Protein AF-A0A9Q3E9X3-F1 (afdb_monomer_lite)

Structure (mmCIF, N/CA/C/O backbone):
data_AF-A0A9Q3E9X3-F1
#
_entry.id   AF-A0A9Q3E9X3-F1
#
loop_
_atom_site.group_PDB
_atom_site.id
_atom_site.type_symbol
_atom_site.label_atom_id
_atom_site.label_alt_id
_atom_site.label_comp_id
_atom_site.label_asym_id
_atom_site.label_entity_id
_atom_site.label_seq_id
_atom_site.pdbx_PDB_ins_code
_atom_site.Cartn_x
_atom_site.Cartn_y
_atom_site.Cartn_z
_atom_site.occupancy
_atom_site.B_iso_or_equiv
_atom_site.auth_seq_id
_atom_site.auth_comp_id
_atom_site.auth_asym_id
_atom_site.auth_atom_id
_atom_site.pdbx_PDB_model_num
ATOM 1 N N . MET A 1 1 ? -25.626 21.682 11.964 1.00 41.78 1 MET A N 1
ATOM 2 C CA . MET A 1 1 ? -25.398 20.724 13.065 1.00 41.78 1 MET A CA 1
ATOM 3 C C . MET A 1 1 ? -25.711 19.345 12.529 1.00 41.78 1 MET A C 1
ATOM 5 O O . MET A 1 1 ? -26.844 19.139 12.113 1.00 41.78 1 MET A O 1
ATOM 9 N N . SER A 1 2 ? -24.730 18.446 12.438 1.00 60.12 2 SER A N 1
ATOM 10 C CA . SER A 1 2 ? -25.044 17.036 12.187 1.00 60.12 2 SER A CA 1
ATOM 11 C C . SER A 1 2 ? -25.809 16.500 13.400 1.00 60.12 2 SER A C 1
ATOM 13 O O . SER A 1 2 ? -25.409 16.821 14.521 1.00 60.12 2 SER A O 1
ATOM 15 N N . PRO A 1 3 ? -26.891 15.731 13.222 1.00 71.81 3 PRO A N 1
ATOM 16 C CA . PRO A 1 3 ? -27.580 15.124 14.351 1.00 71.81 3 PRO A CA 1
ATOM 17 C C . PRO A 1 3 ? -26.608 14.204 15.095 1.00 71.81 3 PRO A C 1
ATOM 19 O O . PRO A 1 3 ? -25.974 13.338 14.492 1.00 71.81 3 PRO A O 1
ATOM 22 N N . GLU A 1 4 ? -26.449 14.430 16.397 1.00 77.38 4 GLU A N 1
ATOM 23 C CA . GLU A 1 4 ? -25.686 13.531 17.257 1.00 77.38 4 GLU A CA 1
ATOM 24 C C . GLU A 1 4 ? -26.385 12.169 17.283 1.00 77.38 4 GLU A C 1
ATOM 26 O O . GLU A 1 4 ? -27.594 12.076 17.493 1.00 77.38 4 GLU A O 1
ATOM 31 N N . LEU A 1 5 ? -25.626 11.100 17.034 1.00 78.06 5 LEU A N 1
ATOM 32 C CA . LEU A 1 5 ? -26.154 9.740 17.089 1.00 78.06 5 LEU A CA 1
ATOM 33 C C . LEU A 1 5 ? -26.627 9.425 18.513 1.00 78.06 5 LEU A C 1
ATOM 35 O O . LEU A 1 5 ? -25.854 9.537 19.471 1.00 78.06 5 LEU A O 1
ATOM 39 N N . ILE A 1 6 ? -27.881 8.991 18.631 1.00 87.94 6 ILE A N 1
ATOM 40 C CA . ILE A 1 6 ? -28.462 8.495 19.883 1.00 87.94 6 ILE A CA 1
ATOM 41 C C . ILE A 1 6 ? -27.706 7.224 20.305 1.00 87.94 6 ILE A C 1
ATOM 43 O O . ILE A 1 6 ? -27.18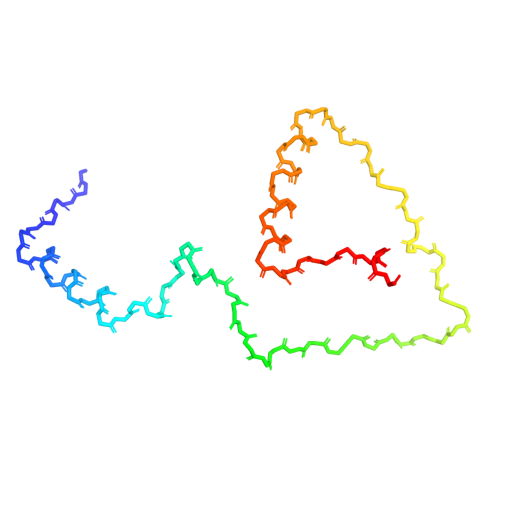5 6.500 19.455 1.00 87.94 6 ILE A O 1
ATOM 47 N N . LEU A 1 7 ? -27.628 6.959 21.613 1.00 88.00 7 LEU A N 1
ATOM 48 C CA . LEU A 1 7 ? -26.859 5.848 22.187 1.00 88.00 7 LEU A CA 1
ATOM 49 C C . LEU A 1 7 ? -27.143 4.502 21.495 1.00 88.00 7 LEU A C 1
ATOM 51 O O . LEU A 1 7 ? -26.214 3.851 21.031 1.00 88.00 7 LEU A O 1
ATOM 55 N N . GLU A 1 8 ? -28.417 4.165 21.312 1.00 88.81 8 GLU A N 1
ATOM 56 C CA . GLU A 1 8 ? -28.865 2.926 20.659 1.00 88.81 8 GLU A CA 1
ATOM 57 C C . GLU A 1 8 ? -28.369 2.803 19.203 1.00 88.81 8 GLU A C 1
ATOM 59 O O . GLU A 1 8 ? -28.011 1.727 18.728 1.00 88.81 8 GLU A O 1
ATOM 64 N N . MET A 1 9 ? -28.268 3.925 18.480 1.00 89.31 9 MET A N 1
ATOM 65 C CA . MET A 1 9 ? -27.731 3.935 17.115 1.00 89.31 9 MET A CA 1
ATOM 66 C C . MET A 1 9 ? -26.222 3.691 17.098 1.00 89.31 9 MET A C 1
ATOM 68 O O . MET A 1 9 ? -25.718 3.074 16.161 1.00 89.31 9 MET A O 1
ATOM 72 N N . LYS A 1 10 ? -25.496 4.173 18.115 1.00 91.12 10 LYS A N 1
ATOM 73 C CA . LYS A 1 10 ? -24.055 3.925 18.253 1.00 91.12 10 LYS A CA 1
ATOM 74 C C . LYS A 1 10 ? -23.786 2.459 18.564 1.00 91.12 10 LYS A C 1
ATOM 76 O O . LYS A 1 10 ? -22.894 1.881 17.956 1.00 91.12 10 LYS A O 1
ATOM 81 N N . GLU A 1 11 ? -24.574 1.861 19.453 1.00 93.06 11 GLU A N 1
ATOM 82 C CA . GLU A 1 11 ? -24.478 0.435 19.788 1.00 93.06 11 GLU A CA 1
ATOM 83 C C . GLU A 1 11 ? -24.707 -0.428 18.545 1.00 93.06 11 GLU A C 1
ATOM 85 O O . GLU A 1 11 ? -23.851 -1.235 18.181 1.00 93.06 11 GLU A O 1
ATOM 90 N N . LYS A 1 12 ? -25.784 -0.154 17.803 1.00 92.75 12 LYS A N 1
ATOM 91 C CA . LYS A 1 12 ? -26.087 -0.861 16.554 1.00 92.75 12 LYS A CA 1
ATOM 92 C C . LYS A 1 12 ? -25.024 -0.654 15.471 1.00 92.75 12 LYS A C 1
ATOM 94 O O . LYS A 1 12 ? -24.725 -1.564 14.703 1.00 92.75 12 LYS A O 1
ATOM 99 N N . LEU A 1 13 ? -24.443 0.543 15.391 1.00 90.50 13 LEU A N 1
ATOM 100 C CA . LEU A 1 13 ? -23.337 0.822 14.477 1.00 90.50 13 LEU A CA 1
ATOM 101 C C . LEU A 1 13 ? -22.101 -0.008 14.836 1.00 90.50 13 LEU A C 1
ATOM 103 O O . LEU A 1 13 ? -21.490 -0.584 13.941 1.00 90.50 13 LEU A O 1
ATOM 107 N N . ILE A 1 14 ? -21.748 -0.096 16.120 1.00 91.81 14 ILE A N 1
ATOM 108 C CA . ILE A 1 14 ? -20.616 -0.909 16.583 1.00 91.81 14 ILE A CA 1
ATOM 109 C C . ILE A 1 14 ? -20.840 -2.382 16.234 1.00 91.81 14 ILE A C 1
ATOM 111 O O . ILE A 1 14 ? -19.922 -3.019 15.721 1.00 91.81 14 ILE A O 1
ATOM 115 N N . GLU A 1 15 ? -22.050 -2.908 16.442 1.00 94.31 15 GLU A N 1
ATOM 116 C CA . GLU A 1 15 ? -22.395 -4.282 16.055 1.00 94.31 15 GLU A CA 1
ATOM 117 C C . GLU A 1 15 ? -22.167 -4.528 14.560 1.00 94.31 15 GLU A C 1
ATOM 119 O O . GLU A 1 15 ? -21.520 -5.508 14.192 1.00 94.31 15 GLU A O 1
ATOM 124 N N . ILE A 1 16 ? -22.630 -3.618 13.697 1.00 93.06 16 ILE A N 1
ATOM 125 C CA . ILE A 1 16 ? -22.457 -3.726 12.241 1.00 93.06 16 ILE A CA 1
ATOM 126 C C . ILE A 1 16 ? -20.975 -3.643 11.856 1.00 93.06 16 ILE A C 1
ATOM 128 O O . ILE A 1 16 ? -20.497 -4.468 11.077 1.00 93.06 16 ILE A O 1
ATOM 132 N N . LEU A 1 17 ? -20.230 -2.677 12.399 1.00 89.62 17 LEU A N 1
ATOM 133 C CA . LEU A 1 17 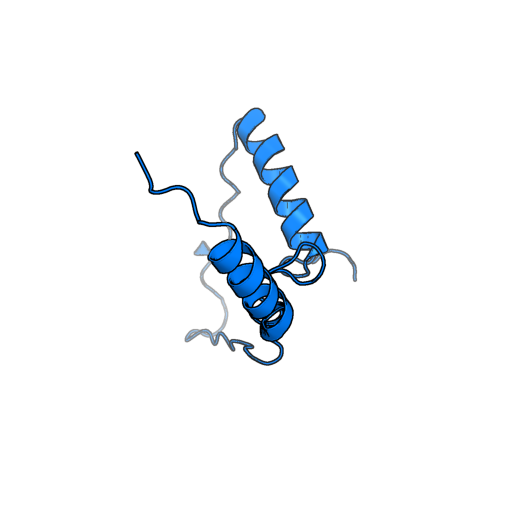? -18.800 -2.528 12.110 1.00 89.62 17 LEU A CA 1
ATOM 134 C C . LEU A 1 17 ? -18.011 -3.764 12.551 1.00 89.62 17 LEU A C 1
ATOM 136 O O . LEU A 1 17 ? -17.103 -4.194 11.846 1.00 89.62 17 LEU A O 1
ATOM 140 N N . PHE A 1 18 ? -18.379 -4.365 13.683 1.00 90.00 18 PHE A N 1
ATOM 141 C CA . PHE A 1 18 ? -17.747 -5.587 14.167 1.00 90.00 18 PHE A CA 1
ATOM 142 C C . PHE A 1 18 ? -18.123 -6.809 13.320 1.00 90.00 18 PHE A C 1
ATOM 144 O O . PHE A 1 18 ? -17.257 -7.622 12.986 1.00 90.00 18 PHE A O 1
ATOM 151 N N . GLN A 1 19 ? -19.399 -6.926 12.941 1.00 94.94 19 GLN A N 1
ATOM 152 C CA . GLN A 1 19 ? -19.905 -8.001 12.088 1.00 94.94 19 GLN A CA 1
ATOM 153 C C . GLN A 1 19 ? -19.220 -8.007 10.717 1.00 94.94 19 GLN A C 1
ATOM 155 O O . GLN A 1 19 ? -18.875 -9.073 10.212 1.00 94.94 19 GLN A O 1
ATOM 160 N N . TYR A 1 20 ? -19.000 -6.828 10.133 1.00 90.00 20 TYR A N 1
ATOM 161 C CA . TYR A 1 20 ? -18.402 -6.661 8.808 1.00 90.00 20 TYR A CA 1
ATOM 162 C C . TYR A 1 20 ? -16.965 -6.137 8.859 1.00 90.00 20 TYR A C 1
ATOM 164 O O . TYR A 1 20 ? -16.525 -5.499 7.909 1.00 90.00 20 TYR A O 1
ATOM 172 N N . ARG A 1 21 ? -16.217 -6.403 9.939 1.00 85.31 21 ARG A N 1
ATOM 173 C CA . ARG A 1 21 ? -14.863 -5.852 10.145 1.00 85.31 21 ARG A CA 1
ATOM 174 C C . ARG A 1 21 ? -13.920 -6.059 8.949 1.00 85.31 21 ARG A C 1
ATOM 176 O O . ARG A 1 21 ? -13.144 -5.172 8.638 1.00 85.31 21 ARG A O 1
ATOM 183 N N . GLU A 1 22 ? -14.045 -7.192 8.256 1.00 82.38 22 GLU A N 1
ATOM 184 C CA . GLU A 1 22 ? -13.210 -7.585 7.106 1.00 82.38 22 GLU A CA 1
ATOM 185 C C . GLU A 1 22 ? -13.559 -6.811 5.822 1.00 82.38 22 GLU A C 1
ATOM 187 O O . GLU A 1 22 ? -12.788 -6.799 4.868 1.00 82.38 22 GLU A O 1
ATOM 192 N N . ALA A 1 23 ? -14.719 -6.149 5.778 1.00 83.56 23 ALA A N 1
ATOM 193 C CA . ALA A 1 23 ? -15.105 -5.273 4.674 1.00 83.56 23 ALA A CA 1
ATOM 194 C C . ALA A 1 23 ? -14.473 -3.872 4.778 1.00 83.56 23 ALA A C 1
ATOM 196 O O . ALA A 1 23 ? -14.573 -3.085 3.835 1.00 83.56 23 ALA A O 1
ATOM 197 N N . PHE A 1 24 ? -13.845 -3.545 5.912 1.00 81.81 24 PHE A N 1
ATOM 198 C CA . PHE A 1 24 ? -13.200 -2.261 6.160 1.00 81.81 24 PHE A CA 1
ATOM 199 C C . PHE A 1 24 ? -11.682 -2.426 6.176 1.00 81.81 24 PHE A C 1
ATOM 201 O O . PHE A 1 24 ? -11.158 -3.414 6.680 1.00 81.81 24 PHE A O 1
ATOM 208 N N . ALA A 1 25 ? -10.965 -1.430 5.657 1.00 78.44 25 ALA A N 1
ATOM 209 C CA . ALA A 1 25 ? -9.519 -1.386 5.817 1.00 78.44 25 ALA A CA 1
ATOM 210 C C . ALA A 1 25 ? -9.161 -1.133 7.286 1.00 78.44 25 ALA A C 1
ATOM 212 O O . ALA A 1 25 ? -9.738 -0.252 7.929 1.00 78.44 25 ALA A O 1
ATOM 213 N N . SER A 1 26 ? -8.182 -1.874 7.790 1.00 77.06 26 SER A N 1
ATOM 214 C CA . SER A 1 26 ? -7.555 -1.630 9.088 1.00 77.06 26 SER A CA 1
ATOM 215 C C . SER A 1 26 ? -6.052 -1.419 8.920 1.00 77.06 26 SER A C 1
ATOM 217 O O . SER A 1 26 ? -5.494 -1.714 7.865 1.00 77.06 26 SER A O 1
ATOM 219 N N . ASP A 1 27 ? -5.377 -0.958 9.973 1.00 73.19 27 ASP A N 1
ATOM 220 C CA . ASP A 1 27 ? -3.917 -0.785 9.959 1.00 73.19 27 ASP A CA 1
ATOM 221 C C . ASP A 1 27 ? -3.171 -2.110 9.703 1.00 73.19 27 ASP A C 1
ATOM 223 O O . ASP A 1 27 ? -2.065 -2.112 9.167 1.00 73.19 27 ASP A O 1
ATOM 227 N N . ASN A 1 28 ? -3.788 -3.243 10.066 1.00 70.19 28 ASN A N 1
ATOM 228 C CA . ASN A 1 28 ? -3.239 -4.585 9.851 1.00 70.19 28 ASN A CA 1
ATOM 229 C C . ASN A 1 28 ? -3.686 -5.206 8.516 1.00 70.19 28 ASN A C 1
ATOM 231 O O . ASN A 1 28 ? -2.999 -6.077 7.986 1.00 70.19 28 ASN A O 1
ATOM 235 N N . GLU A 1 29 ? -4.831 -4.773 7.983 1.00 71.44 29 GLU A N 1
ATOM 236 C CA . GLU A 1 29 ? -5.439 -5.266 6.742 1.00 71.44 29 GLU A CA 1
ATOM 237 C C . GLU A 1 29 ? -5.806 -4.068 5.853 1.00 71.44 29 GLU A C 1
ATOM 239 O O . GLU A 1 29 ? -6.964 -3.637 5.812 1.00 71.44 29 GLU A O 1
ATOM 244 N N . PRO A 1 30 ? -4.815 -3.471 5.176 1.00 68.44 30 PRO A N 1
ATOM 245 C CA . PRO A 1 30 ? -5.039 -2.285 4.375 1.00 68.44 30 PRO A CA 1
ATOM 246 C C . PRO A 1 30 ? -5.810 -2.626 3.102 1.00 68.44 30 PRO A C 1
ATOM 248 O O . PRO A 1 30 ? -5.740 -3.735 2.562 1.00 68.44 30 PRO A O 1
ATOM 251 N N . LEU A 1 31 ? -6.540 -1.630 2.601 1.00 62.59 31 LEU A N 1
ATOM 252 C CA . LEU A 1 31 ? -7.294 -1.721 1.357 1.00 62.59 31 LEU A CA 1
ATOM 253 C C . LEU A 1 31 ? -6.367 -2.211 0.226 1.00 62.59 31 LEU A C 1
ATOM 255 O O . LEU A 1 31 ? -5.345 -1.587 -0.042 1.00 62.59 31 LEU A O 1
ATOM 259 N N . GLY A 1 32 ? -6.724 -3.311 -0.443 1.00 59.16 32 GLY A N 1
ATOM 260 C CA . GLY A 1 32 ? -5.971 -3.816 -1.599 1.00 59.16 32 GLY A CA 1
ATOM 261 C C . GLY A 1 32 ? -5.174 -5.1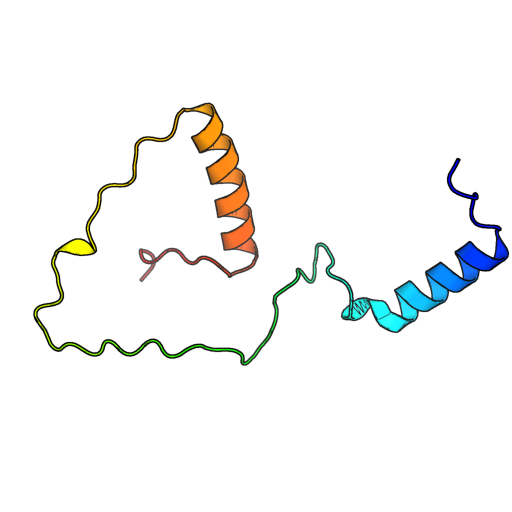04 -1.385 1.00 59.16 32 GLY A C 1
ATOM 262 O O . GLY A 1 32 ? -4.473 -5.517 -2.304 1.00 59.16 32 GLY A O 1
ATOM 263 N N . ALA A 1 33 ? -5.362 -5.821 -0.271 1.00 60.59 33 ALA A N 1
ATOM 264 C CA . ALA A 1 33 ? -4.996 -7.242 -0.158 1.00 60.59 33 ALA A CA 1
ATO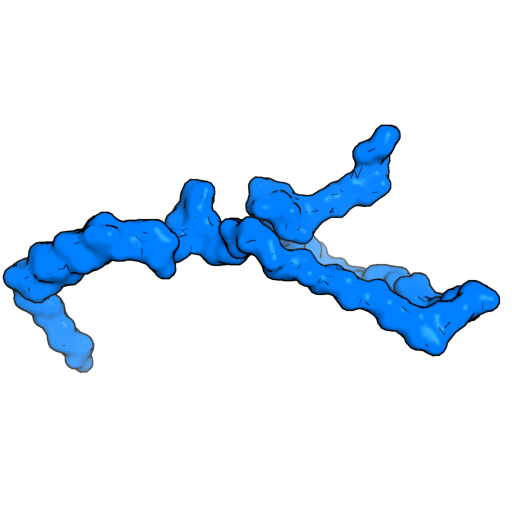M 265 C C . ALA A 1 33 ? -5.887 -8.162 -1.038 1.00 60.59 33 ALA A C 1
ATOM 267 O O . ALA A 1 33 ? -6.281 -9.255 -0.625 1.00 60.59 33 ALA A O 1
ATOM 268 N N . MET A 1 34 ? -6.242 -7.714 -2.249 1.00 60.56 34 MET A N 1
ATOM 269 C CA . MET A 1 34 ? -6.955 -8.513 -3.242 1.00 60.56 34 MET A CA 1
ATOM 270 C C . MET A 1 34 ? -5.975 -9.538 -3.801 1.00 60.56 34 MET A C 1
ATOM 272 O O . MET A 1 34 ? -5.199 -9.261 -4.713 1.00 60.56 34 MET A O 1
ATOM 276 N N . LYS A 1 35 ? -5.992 -10.728 -3.207 1.00 60.94 35 LYS A N 1
ATOM 277 C CA . LYS A 1 35 ? -5.364 -11.905 -3.798 1.00 60.94 35 LYS A CA 1
ATOM 278 C C . LYS A 1 35 ? -6.090 -12.168 -5.124 1.00 60.94 35 LYS A C 1
ATOM 280 O O . LYS A 1 35 ? -7.315 -12.122 -5.156 1.00 60.94 35 LYS A O 1
ATOM 285 N N . ASP A 1 36 ? -5.336 -12.376 -6.201 1.00 62.16 36 ASP A N 1
ATOM 286 C CA . ASP A 1 36 ? -5.824 -12.879 -7.498 1.00 62.16 36 ASP A CA 1
ATOM 287 C C . ASP A 1 36 ? -6.318 -11.852 -8.543 1.00 62.16 36 ASP A C 1
ATOM 289 O O . ASP A 1 36 ? -6.952 -12.239 -9.524 1.00 62.16 36 ASP A O 1
ATOM 293 N N . HIS A 1 37 ? -5.993 -10.557 -8.412 1.00 69.44 37 HIS A N 1
ATOM 294 C CA . HIS A 1 37 ? -6.235 -9.559 -9.476 1.00 69.44 37 HIS A CA 1
ATOM 295 C C . HIS A 1 37 ? -4.946 -9.121 -10.190 1.00 69.44 37 HIS A C 1
ATOM 297 O O . HIS A 1 37 ? -4.631 -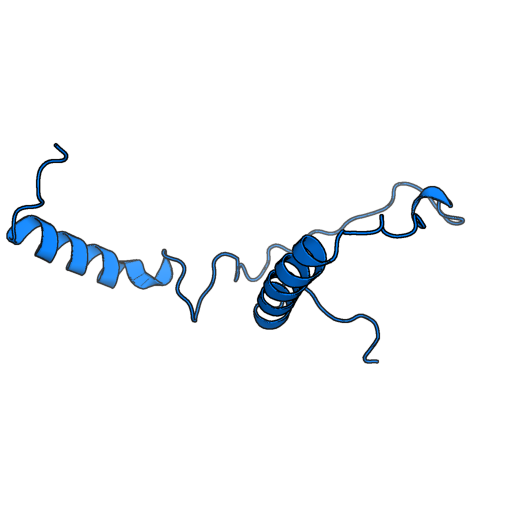7.935 -10.295 1.00 69.44 37 HIS A O 1
ATOM 303 N N . GLU A 1 38 ? -4.165 -10.097 -10.651 1.00 77.44 38 GLU A N 1
ATOM 304 C CA . GLU A 1 38 ? -2.948 -9.840 -11.423 1.00 77.44 38 GLU A CA 1
ATOM 305 C C . GLU A 1 38 ? -3.297 -9.346 -12.833 1.00 77.44 38 GLU A C 1
ATOM 307 O O . GLU A 1 38 ? -4.165 -9.897 -13.511 1.00 77.44 38 GLU A O 1
ATOM 312 N N . VAL A 1 39 ? -2.615 -8.290 -13.277 1.00 81.69 39 VAL A N 1
ATOM 313 C CA . VAL A 1 39 ? -2.787 -7.723 -14.618 1.00 81.69 39 VAL A CA 1
ATOM 314 C C . VAL A 1 39 ? -1.584 -8.104 -15.465 1.00 81.69 39 VAL A C 1
ATOM 316 O O . VAL A 1 39 ? -0.458 -7.719 -15.150 1.00 81.69 39 VAL A O 1
ATOM 319 N N . ASP A 1 40 ? -1.832 -8.813 -16.564 1.00 83.06 40 ASP A N 1
ATOM 320 C CA . ASP A 1 40 ? -0.817 -9.060 -17.584 1.00 83.06 40 ASP A CA 1
ATOM 321 C C . ASP A 1 40 ? -0.775 -7.883 -18.570 1.00 83.06 40 ASP A C 1
ATOM 323 O O . ASP A 1 40 ? -1.761 -7.574 -19.246 1.00 83.06 40 ASP A O 1
ATOM 327 N N . ILE A 1 41 ? 0.362 -7.186 -18.621 1.00 82.44 41 ILE A N 1
ATOM 328 C CA . ILE A 1 41 ? 0.578 -6.039 -19.507 1.00 82.44 41 ILE A CA 1
ATOM 329 C C . ILE A 1 41 ? 1.472 -6.485 -20.661 1.00 82.44 41 ILE A C 1
ATOM 331 O O . ILE A 1 41 ? 2.697 -6.539 -20.541 1.00 82.44 41 ILE A O 1
ATOM 335 N N . ILE A 1 42 ? 0.850 -6.747 -21.810 1.00 83.69 42 ILE A N 1
ATOM 336 C CA . ILE A 1 42 ? 1.540 -7.168 -23.032 1.00 83.69 42 ILE A CA 1
ATOM 337 C C . ILE A 1 42 ? 1.833 -5.944 -23.903 1.00 83.69 42 ILE A C 1
ATOM 339 O O . ILE A 1 42 ? 0.946 -5.152 -24.228 1.00 83.69 42 ILE A O 1
ATOM 343 N N . LEU A 1 43 ? 3.093 -5.787 -24.311 1.00 81.00 43 LEU A N 1
ATOM 344 C CA . LEU A 1 43 ? 3.481 -4.755 -25.267 1.00 81.00 43 LEU A CA 1
ATOM 345 C C . LEU A 1 43 ? 3.096 -5.186 -26.686 1.00 81.00 43 LEU A C 1
ATOM 347 O O . LEU A 1 43 ? 3.504 -6.243 -27.151 1.00 81.00 43 LEU A O 1
ATOM 351 N N . ASN A 1 44 ? 2.401 -4.313 -27.416 1.00 83.56 44 ASN A N 1
ATOM 352 C CA . ASN A 1 44 ? 2.061 -4.526 -28.831 1.00 83.56 44 ASN A CA 1
ATOM 353 C C . ASN A 1 44 ? 3.255 -4.320 -29.787 1.00 83.56 44 ASN A C 1
ATOM 355 O O . ASN A 1 44 ? 3.064 -4.145 -30.989 1.00 83.56 44 ASN A O 1
ATOM 359 N N . VAL A 1 45 ? 4.480 -4.253 -29.260 1.00 80.69 45 VAL A N 1
ATOM 360 C CA . VAL A 1 45 ? 5.701 -3.982 -30.022 1.00 80.69 45 VAL A CA 1
ATOM 361 C C . VAL A 1 45 ? 6.798 -4.958 -29.627 1.00 80.69 45 VAL A C 1
ATOM 363 O O . VAL A 1 45 ? 6.957 -5.301 -28.456 1.00 80.69 45 VAL A O 1
ATOM 366 N N . GLU A 1 46 ? 7.586 -5.367 -30.614 1.00 80.06 46 GLU A N 1
ATOM 367 C CA . GLU A 1 46 ? 8.763 -6.209 -30.419 1.00 80.06 46 GLU A CA 1
ATOM 368 C C . GLU A 1 46 ? 10.023 -5.354 -30.210 1.00 80.06 46 GLU A C 1
ATOM 370 O O . GLU A 1 46 ? 10.035 -4.146 -30.456 1.00 80.06 46 GLU A O 1
ATOM 375 N N . ARG A 1 47 ? 11.105 -5.970 -29.716 1.00 74.50 47 ARG A N 1
ATOM 376 C CA . ARG A 1 47 ? 12.377 -5.268 -29.481 1.00 74.50 47 ARG A CA 1
ATOM 377 C C . ARG A 1 47 ? 12.953 -4.705 -30.797 1.00 74.50 47 ARG A C 1
ATOM 379 O O . ARG A 1 47 ? 12.880 -5.387 -31.816 1.00 74.50 47 ARG A O 1
ATOM 386 N N . PRO A 1 48 ? 13.630 -3.539 -30.768 1.00 78.56 48 PRO A N 1
ATOM 387 C CA . PRO A 1 48 ? 13.975 -2.748 -29.585 1.00 78.56 48 PRO A CA 1
ATOM 388 C C . PRO A 1 48 ? 12.814 -1.868 -29.101 1.00 78.56 48 PRO A C 1
ATOM 390 O O . PRO A 1 48 ? 12.160 -1.184 -29.883 1.00 78.56 48 PRO A O 1
ATOM 393 N N . TYR A 1 49 ? 12.581 -1.863 -27.785 1.00 74.50 49 TYR A N 1
ATOM 394 C CA . TYR A 1 49 ? 11.532 -1.045 -27.179 1.00 74.50 49 TYR A CA 1
ATOM 395 C C . TYR A 1 49 ? 11.821 0.457 -27.346 1.00 74.50 49 TYR A C 1
ATOM 397 O O . TYR A 1 49 ? 12.992 0.851 -27.376 1.00 74.50 49 TYR A O 1
ATOM 405 N N . PRO A 1 50 ? 10.786 1.317 -27.415 1.00 71.44 50 PRO A N 1
ATOM 406 C CA . PRO A 1 50 ? 10.982 2.752 -27.564 1.00 71.44 50 PRO A CA 1
ATOM 407 C C . PRO A 1 50 ? 11.860 3.331 -26.436 1.00 71.44 50 PRO A C 1
ATOM 409 O O . PRO A 1 50 ? 11.582 3.083 -25.262 1.00 71.44 50 PRO A O 1
ATOM 412 N N . PRO A 1 51 ? 12.861 4.179 -26.746 1.00 65.00 51 PRO A N 1
ATOM 413 C CA . PRO A 1 51 ? 13.750 4.792 -25.747 1.00 65.00 51 PRO A CA 1
ATOM 414 C C . PRO A 1 51 ? 13.044 5.773 -24.788 1.00 65.00 51 PRO A C 1
ATOM 416 O O . PRO A 1 51 ? 13.646 6.266 -23.839 1.00 65.00 51 PRO A O 1
ATOM 419 N N . LEU A 1 52 ? 11.754 6.048 -25.012 1.00 59.81 52 LEU A N 1
ATOM 420 C CA . LEU A 1 52 ? 10.918 6.998 -24.268 1.00 59.81 52 LEU A CA 1
ATOM 421 C C . LEU A 1 52 ? 10.671 6.638 -22.793 1.00 59.81 52 LEU A C 1
ATOM 423 O O . LEU A 1 52 ? 10.143 7.478 -22.063 1.00 59.81 52 LEU A O 1
ATOM 427 N N . LEU A 1 53 ? 11.039 5.431 -22.352 1.00 58.72 53 LEU A N 1
ATOM 428 C CA . LEU A 1 53 ? 10.790 4.964 -20.984 1.00 58.72 53 LEU A CA 1
ATOM 429 C C . LEU A 1 53 ? 11.840 5.426 -19.961 1.00 58.72 53 LEU A C 1
ATOM 431 O O . LEU A 1 53 ? 11.591 5.330 -18.764 1.00 58.72 53 LEU A O 1
ATOM 435 N N . ILE A 1 54 ? 12.985 5.967 -20.393 1.00 61.62 54 ILE A N 1
ATOM 436 C CA . ILE A 1 54 ? 14.032 6.443 -19.477 1.00 61.62 54 ILE A CA 1
ATOM 437 C C . ILE A 1 54 ? 13.962 7.967 -19.398 1.00 61.62 54 ILE A C 1
ATOM 439 O O . ILE A 1 54 ? 14.723 8.687 -20.044 1.00 61.62 54 ILE A O 1
ATOM 443 N N . ARG A 1 55 ? 13.012 8.482 -18.619 1.00 66.25 55 ARG A N 1
ATOM 444 C CA . ARG A 1 55 ? 13.046 9.884 -18.188 1.00 66.25 55 ARG A CA 1
ATOM 445 C C . ARG A 1 55 ? 13.646 9.927 -16.795 1.00 66.25 55 ARG A C 1
ATOM 447 O O . ARG A 1 55 ? 13.167 9.230 -15.904 1.00 66.25 55 ARG A O 1
ATOM 454 N N . SER A 1 56 ? 14.680 10.743 -16.605 1.00 68.81 56 SER A N 1
ATOM 455 C CA . SER A 1 56 ? 15.173 11.045 -15.262 1.00 68.81 56 SER A CA 1
ATOM 456 C C . SER A 1 56 ? 14.018 11.566 -14.411 1.00 68.81 56 SER A C 1
ATOM 458 O O . SER A 1 56 ? 13.204 12.357 -14.893 1.00 68.81 56 SER A O 1
ATOM 460 N N . ALA A 1 57 ? 13.947 11.126 -13.155 1.00 75.50 57 ALA A N 1
ATOM 461 C CA . ALA A 1 57 ? 12.965 11.651 -12.221 1.00 75.50 57 ALA A CA 1
ATOM 462 C C . ALA A 1 57 ? 13.105 13.178 -12.136 1.00 75.50 57 ALA A C 1
ATOM 464 O O . ALA A 1 57 ? 14.218 13.707 -12.051 1.00 75.50 57 ALA A O 1
ATOM 465 N N . TYR A 1 58 ? 11.978 13.887 -12.171 1.00 74.38 58 TYR A N 1
ATOM 466 C CA . TYR A 1 58 ? 11.992 15.327 -11.955 1.00 74.38 58 TYR A CA 1
ATOM 467 C C . TYR A 1 58 ? 12.512 15.624 -10.540 1.00 74.38 58 TYR A C 1
ATOM 469 O O . TYR A 1 58 ? 12.152 14.912 -9.598 1.00 74.38 58 TYR A O 1
ATOM 477 N N . PRO A 1 59 ? 13.353 16.656 -10.362 1.00 75.75 59 PRO A N 1
ATOM 478 C CA . PRO A 1 59 ? 13.860 17.005 -9.045 1.00 75.75 59 PRO A CA 1
ATOM 479 C C . PRO A 1 59 ? 12.700 17.463 -8.154 1.00 75.75 59 PRO A C 1
ATOM 481 O O . PRO A 1 59 ? 12.059 18.478 -8.420 1.00 75.75 59 PRO A O 1
ATOM 484 N N . ALA A 1 60 ? 12.426 16.707 -7.092 1.00 77.94 60 ALA A N 1
ATOM 485 C CA . ALA A 1 60 ? 11.489 17.112 -6.053 1.00 77.94 60 ALA A CA 1
ATOM 486 C C . ALA A 1 60 ? 12.145 18.140 -5.118 1.00 77.94 60 ALA A C 1
ATOM 488 O O . ALA A 1 60 ? 13.346 18.068 -4.844 1.00 77.94 60 ALA A O 1
ATOM 489 N N . ASN A 1 61 ? 11.357 19.086 -4.600 1.00 87.44 61 ASN A N 1
ATOM 490 C CA . ASN A 1 61 ? 11.835 19.977 -3.542 1.00 87.44 61 ASN A CA 1
ATOM 491 C C . ASN A 1 61 ? 12.057 19.183 -2.225 1.00 87.44 61 ASN A C 1
ATOM 493 O O . ASN A 1 61 ? 11.464 18.114 -2.064 1.00 87.44 61 ASN A O 1
ATOM 497 N N . PRO A 1 62 ? 12.891 19.669 -1.281 1.00 87.94 62 PRO A N 1
ATOM 498 C CA . PRO A 1 62 ? 13.290 18.889 -0.102 1.00 87.94 62 PRO A CA 1
ATOM 499 C C . PRO A 1 62 ? 12.121 18.409 0.765 1.00 87.94 62 PRO A C 1
ATOM 501 O O . PRO A 1 62 ? 12.107 17.261 1.190 1.00 87.94 62 PRO A O 1
ATOM 504 N N . ARG A 1 63 ? 11.112 19.262 0.965 1.00 88.12 63 ARG A N 1
ATOM 505 C CA . ARG A 1 63 ? 9.925 18.925 1.757 1.00 88.12 63 ARG A CA 1
ATOM 506 C C . ARG A 1 63 ? 9.068 17.865 1.069 1.00 88.12 63 ARG A C 1
ATOM 508 O O . ARG A 1 63 ? 8.669 16.890 1.689 1.00 88.12 63 ARG A O 1
ATOM 515 N N . ALA A 1 64 ? 8.827 18.035 -0.229 1.00 87.75 64 ALA A N 1
ATOM 516 C CA . ALA A 1 64 ? 8.095 17.060 -1.024 1.00 87.75 64 ALA A CA 1
ATOM 517 C C . ALA A 1 64 ? 8.821 15.713 -1.037 1.00 87.75 64 ALA A C 1
ATOM 519 O O . ALA A 1 64 ? 8.176 14.675 -1.025 1.00 87.75 64 ALA A O 1
ATOM 520 N N . ARG A 1 65 ? 10.159 15.710 -1.028 1.00 88.19 65 ARG A N 1
ATOM 521 C CA . ARG A 1 65 ? 10.943 14.476 -0.962 1.00 88.19 65 ARG A CA 1
ATOM 522 C C . ARG A 1 65 ? 10.722 13.717 0.350 1.00 88.19 65 ARG A C 1
ATOM 524 O O . ARG A 1 65 ? 10.520 12.513 0.291 1.00 88.19 65 ARG A O 1
ATOM 531 N N . GLU A 1 66 ? 10.727 14.405 1.487 1.00 90.69 66 GLU A N 1
ATOM 532 C CA . GLU A 1 66 ? 10.490 13.802 2.809 1.00 90.69 66 GLU A CA 1
ATOM 533 C C . GLU A 1 66 ? 9.069 13.223 2.933 1.00 90.69 66 GLU A C 1
ATOM 535 O O . GLU A 1 66 ? 8.876 12.088 3.381 1.00 90.69 66 GLU A O 1
ATOM 540 N N . GLU A 1 67 ? 8.067 13.967 2.454 1.00 89.94 67 GLU A N 1
ATOM 541 C CA . GLU A 1 67 ? 6.680 13.496 2.404 1.00 89.94 67 GLU A CA 1
ATOM 542 C C . GLU A 1 67 ? 6.561 12.272 1.477 1.00 89.94 67 GLU A C 1
ATOM 544 O O . GLU A 1 67 ? 5.982 11.258 1.867 1.00 89.94 67 GLU A O 1
ATOM 549 N N . LEU A 1 68 ? 7.161 12.308 0.282 1.00 89.88 68 LEU A N 1
ATOM 550 C CA . LEU A 1 68 ? 7.160 11.176 -0.653 1.00 89.88 68 LEU A CA 1
ATOM 551 C C . LEU A 1 68 ? 7.848 9.940 -0.068 1.00 89.88 68 LEU A C 1
ATOM 553 O O . LEU A 1 68 ? 7.332 8.838 -0.218 1.00 89.88 68 LEU A O 1
ATOM 557 N N . GLU A 1 69 ? 8.981 10.106 0.608 1.00 90.56 69 GLU A N 1
ATOM 558 C CA . GLU A 1 69 ? 9.722 9.007 1.232 1.00 90.56 69 GLU A CA 1
ATOM 559 C C . GLU A 1 69 ? 8.895 8.311 2.320 1.00 90.56 69 GLU A C 1
ATOM 561 O O . GLU A 1 69 ? 8.886 7.082 2.399 1.00 90.56 69 GLU A O 1
ATOM 566 N N . THR A 1 70 ? 8.116 9.073 3.090 1.00 91.62 70 THR A N 1
ATOM 567 C CA . THR A 1 70 ? 7.165 8.519 4.066 1.00 91.62 70 THR A CA 1
ATOM 568 C C . THR A 1 70 ? 6.137 7.608 3.385 1.00 91.62 70 THR A C 1
ATOM 570 O O . THR A 1 70 ? 6.013 6.440 3.755 1.00 91.62 70 THR A O 1
ATOM 573 N N . HIS A 1 71 ? 5.476 8.091 2.330 1.00 89.38 71 HIS A N 1
ATOM 574 C CA . HIS A 1 71 ? 4.457 7.314 1.613 1.00 89.38 71 HIS A CA 1
ATOM 575 C C . HIS A 1 71 ? 5.055 6.114 0.860 1.00 89.38 71 HIS A C 1
ATOM 577 O O . HIS A 1 71 ? 4.454 5.043 0.816 1.00 89.38 71 HIS A O 1
ATOM 583 N N . ILE A 1 72 ? 6.253 6.256 0.284 1.00 89.75 72 ILE A N 1
ATOM 584 C CA . ILE A 1 72 ? 6.965 5.146 -0.367 1.00 89.75 72 ILE A CA 1
ATOM 585 C C . ILE A 1 72 ? 7.238 4.035 0.651 1.00 89.75 72 ILE A C 1
ATOM 587 O O . ILE A 1 72 ? 6.955 2.871 0.372 1.00 89.75 72 ILE A O 1
ATOM 591 N N . ASN A 1 73 ? 7.730 4.383 1.841 1.00 89.38 73 ASN A N 1
ATOM 592 C CA . ASN A 1 73 ? 7.997 3.415 2.903 1.00 89.38 73 ASN A CA 1
ATOM 593 C C . ASN A 1 73 ? 6.725 2.697 3.375 1.00 89.38 73 ASN A C 1
ATOM 595 O O . ASN A 1 73 ? 6.771 1.503 3.675 1.00 89.38 73 ASN A O 1
ATOM 599 N N . GLU A 1 74 ? 5.589 3.392 3.431 1.00 86.56 74 GLU A N 1
ATOM 600 C CA . GLU A 1 74 ? 4.292 2.767 3.706 1.00 86.56 74 GLU A CA 1
ATOM 601 C C . GLU A 1 74 ? 3.926 1.760 2.612 1.00 86.56 74 GLU A C 1
ATOM 603 O O . GLU A 1 74 ? 3.702 0.589 2.910 1.00 86.56 74 GLU A O 1
ATOM 608 N N . LEU A 1 75 ? 3.967 2.165 1.341 1.00 84.56 75 LEU A N 1
ATOM 609 C CA . LEU A 1 75 ? 3.647 1.288 0.210 1.00 84.56 75 LEU A CA 1
ATOM 610 C C . LEU A 1 75 ? 4.566 0.057 0.118 1.00 84.56 75 LEU A C 1
ATOM 612 O O . LEU A 1 75 ? 4.107 -1.019 -0.269 1.00 84.56 75 LEU A O 1
ATOM 616 N N . MET A 1 76 ? 5.838 0.194 0.504 1.00 85.44 76 MET A N 1
ATOM 617 C CA . MET A 1 76 ? 6.785 -0.921 0.622 1.00 85.44 76 MET A CA 1
ATOM 618 C C . MET A 1 76 ? 6.373 -1.902 1.728 1.00 85.44 76 MET A C 1
ATOM 620 O O . MET A 1 76 ? 6.344 -3.110 1.495 1.00 85.44 76 MET A O 1
ATOM 624 N N . LYS A 1 77 ? 5.999 -1.408 2.919 1.00 83.31 77 LYS A N 1
ATOM 625 C CA . LYS A 1 77 ? 5.513 -2.255 4.030 1.00 83.31 77 LYS A CA 1
ATOM 626 C C . LYS A 1 77 ? 4.235 -3.006 3.670 1.00 83.31 77 LYS A C 1
ATOM 628 O O . LYS A 1 77 ? 4.066 -4.149 4.083 1.00 83.31 77 LYS A O 1
ATOM 633 N N . LEU A 1 78 ? 3.362 -2.372 2.890 1.00 78.31 78 LEU A N 1
ATOM 634 C CA . LEU A 1 78 ? 2.128 -2.978 2.393 1.00 78.31 78 LEU A CA 1
ATOM 635 C C . LEU A 1 78 ? 2.357 -3.970 1.240 1.00 78.31 78 LEU A C 1
ATOM 637 O O . LEU A 1 78 ? 1.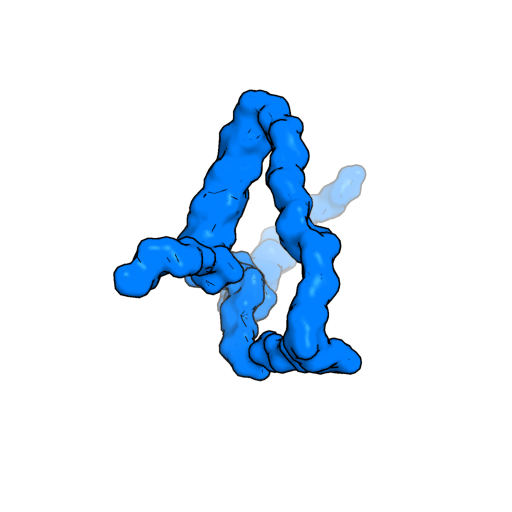426 -4.656 0.828 1.00 78.31 78 LEU A O 1
ATOM 641 N N . GLY A 1 79 ? 3.581 -4.057 0.710 1.00 77.50 79 GLY A N 1
ATOM 642 C CA . GLY A 1 79 ? 3.936 -4.963 -0.382 1.00 77.50 79 GLY A CA 1
ATOM 643 C C . GLY A 1 79 ? 3.466 -4.513 -1.769 1.00 77.50 79 GLY A C 1
ATOM 644 O O . GLY A 1 79 ? 3.599 -5.286 -2.720 1.00 77.50 79 GLY A O 1
ATOM 645 N N . PHE A 1 80 ? 2.951 -3.283 -1.901 1.00 78.94 80 PHE A N 1
ATOM 646 C CA . PHE A 1 80 ? 2.576 -2.686 -3.191 1.00 78.94 80 PHE A CA 1
ATOM 647 C C . PHE A 1 80 ? 3.797 -2.274 -4.013 1.00 78.94 80 PHE A C 1
ATOM 649 O O . PHE A 1 80 ? 3.778 -2.368 -5.240 1.00 78.94 80 PHE A O 1
ATOM 656 N N . LEU A 1 81 ? 4.858 -1.820 -3.342 1.00 84.62 81 LEU A N 1
ATOM 657 C CA . LEU A 1 81 ? 6.157 -1.550 -3.950 1.00 84.62 81 LEU A CA 1
ATOM 658 C C . LEU A 1 81 ? 7.172 -2.600 -3.488 1.00 84.62 81 LEU A C 1
ATOM 660 O O . LEU A 1 81 ? 7.092 -3.113 -2.372 1.00 84.62 81 LEU A O 1
ATOM 664 N N . LYS A 1 82 ? 8.124 -2.926 -4.363 1.00 80.31 82 LYS A N 1
ATOM 665 C CA . LYS A 1 82 ? 9.252 -3.816 -4.072 1.00 80.31 82 LYS A CA 1
ATOM 666 C C . LYS A 1 82 ? 10.524 -3.212 -4.650 1.00 80.31 82 LYS A C 1
ATOM 668 O O . LYS A 1 82 ? 10.510 -2.694 -5.767 1.00 80.31 82 LYS A O 1
ATOM 673 N N . ASP A 1 83 ? 11.619 -3.321 -3.907 1.00 78.69 83 ASP A N 1
ATOM 674 C CA . ASP A 1 83 ? 12.931 -2.939 -4.410 1.00 78.69 83 ASP A CA 1
ATOM 675 C C . ASP A 1 83 ? 13.378 -3.959 -5.456 1.00 78.69 83 ASP A C 1
ATOM 677 O O . ASP A 1 83 ? 13.428 -5.159 -5.203 1.00 78.69 83 ASP A O 1
ATOM 681 N N . PHE A 1 84 ? 13.733 -3.477 -6.643 1.00 66.19 84 PHE A N 1
ATOM 682 C CA . PHE A 1 84 ? 14.206 -4.326 -7.739 1.00 66.19 84 PHE A CA 1
ATOM 683 C C . PHE A 1 84 ? 15.701 -4.689 -7.630 1.00 66.19 84 PHE A C 1
ATOM 685 O O . PHE A 1 84 ? 16.224 -5.382 -8.497 1.00 66.19 84 PHE A O 1
ATOM 692 N N . TRP A 1 85 ? 16.394 -4.227 -6.581 1.00 52.03 85 TRP A N 1
ATOM 693 C CA . TRP A 1 85 ? 17.854 -4.348 -6.424 1.00 52.03 85 TRP A CA 1
ATOM 694 C C . TRP A 1 85 ? 18.308 -5.418 -5.424 1.00 52.03 85 TRP A C 1
ATOM 696 O O . TRP A 1 85 ? 19.507 -5.611 -5.246 1.00 52.03 85 TRP A O 1
ATOM 706 N N . THR A 1 86 ? 17.381 -6.122 -4.777 1.00 45.34 86 THR A N 1
ATOM 707 C CA . THR A 1 86 ? 17.676 -7.289 -3.937 1.00 45.34 86 THR A CA 1
ATOM 708 C C . THR A 1 86 ? 17.396 -8.569 -4.728 1.00 45.34 86 THR A C 1
ATOM 710 O O . THR A 1 86 ? 16.334 -9.177 -4.604 1.00 45.34 86 THR A O 1
ATOM 713 N N . GLN A 1 87 ? 18.353 -8.956 -5.578 1.00 40.44 87 GLN A N 1
ATOM 714 C CA . GLN A 1 87 ? 18.512 -10.332 -6.064 1.00 40.44 87 GLN A CA 1
ATOM 715 C C . GLN A 1 87 ? 19.794 -10.929 -5.494 1.00 40.44 87 GLN A C 1
ATOM 717 O O . GLN A 1 87 ? 20.810 -10.198 -5.468 1.00 40.44 87 GLN A O 1
#

Foldseek 3Di:
DPDDDDPVRVVVVVVVCVVPVVVDADPVRHPPPPPPPDDDDDDPDDPPDDPVPDDDDDDDDPVVVVVVVVVVVVCVVVVVDDDPPDD

Secondary structure (DSSP, 8-state):
-PPPPPHHHHHHHHHHHHHTGGGS--SSS-TT--TT-------SSPSSPPGGG-PPPP---HHHHHHHHHHHHHHHHTTSS--TT--

Radius of gyration: 21.83 Å; chains: 1; bounding box: 47×34×53 Å

Organism: NCBI:txid1389203

pLDDT: mean 78.17, std 12.34, range [40.44, 94.94]

Sequence (87 aa):
MSPELILEMKEKLIEILFQYREAFASDNEPLGAMKDHEVDIILNVERPYPPLLIRSAYPANPRAREELETHINELMKLGFLKDFWTQ